Protein AF-A0A8B6H9M0-F1 (afdb_monomer_lite)

Secondary structure (DSSP, 8-state):
--TT----GGGS-GGGEEE-SS-EEE-TT------------PPPPP---PPPPPPPPPP---------------PPPP----------

Radius of gyration: 27.35 Å; chains: 1; bounding box: 50×61×54 Å

Organism: Mytilus galloprovincialis (NCBI:txid29158)

Sequence (88 aa):
ISDQTVLCSRHFKLTDFKWTPVRKTLKPDSVPSIFDWSNQVTPRRELFKHPVPQKRPRPEYEDEAG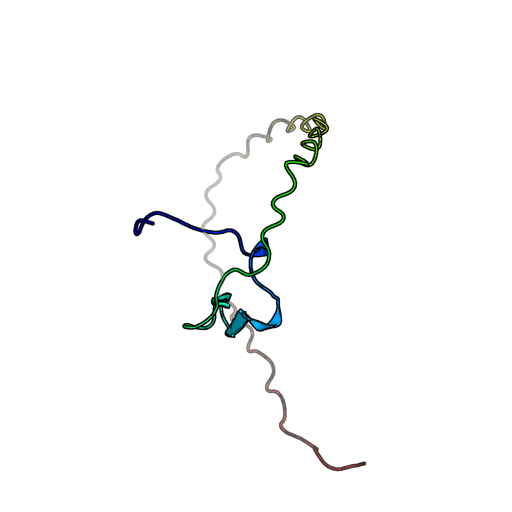DNAADLGCEPIPEIQDGDLSLW

Structure (mmCIF, N/CA/C/O backbone):
data_AF-A0A8B6H9M0-F1
#
_entry.id   AF-A0A8B6H9M0-F1
#
loop_
_atom_site.group_PDB
_atom_site.id
_atom_site.type_symbol
_atom_site.label_atom_id
_atom_site.label_alt_id
_atom_site.label_comp_id
_atom_site.lab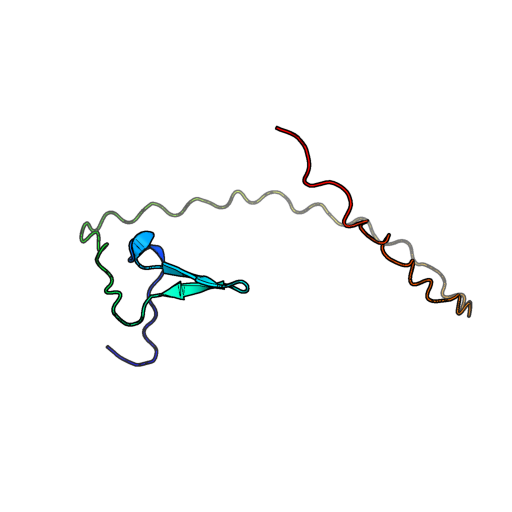el_asym_id
_atom_site.label_entity_id
_atom_site.label_seq_id
_atom_site.pdbx_PDB_ins_code
_atom_site.Cartn_x
_atom_site.Cartn_y
_atom_site.Cartn_z
_atom_site.occupancy
_atom_site.B_iso_or_equiv
_atom_site.auth_seq_id
_atom_site.auth_comp_id
_atom_site.auth_asym_id
_atom_site.auth_atom_id
_atom_site.pdbx_PDB_model_num
ATOM 1 N N . ILE A 1 1 ? -17.472 6.441 -3.055 1.00 74.56 1 ILE A N 1
ATOM 2 C CA . ILE A 1 1 ? -16.208 5.997 -3.691 1.00 74.56 1 ILE A CA 1
ATOM 3 C C . ILE A 1 1 ? -16.414 6.074 -5.194 1.00 74.56 1 ILE A C 1
ATOM 5 O O . ILE A 1 1 ? -17.499 5.722 -5.635 1.00 74.56 1 ILE A O 1
ATOM 9 N N . SER A 1 2 ? -15.449 6.611 -5.937 1.00 88.12 2 SER A N 1
ATOM 10 C CA . SER A 1 2 ? -15.511 6.732 -7.402 1.00 88.12 2 SER A CA 1
ATOM 11 C C . SER A 1 2 ? -14.280 6.089 -8.040 1.00 88.12 2 SER A C 1
ATOM 13 O O . SER A 1 2 ? -13.274 5.882 -7.361 1.00 88.12 2 SER A O 1
ATOM 15 N N . ASP A 1 3 ? -14.323 5.823 -9.344 1.00 91.12 3 ASP A N 1
ATOM 16 C CA . ASP A 1 3 ? -13.246 5.126 -10.077 1.00 91.12 3 ASP A CA 1
ATOM 17 C C . ASP A 1 3 ? -11.927 5.914 -10.145 1.00 91.12 3 ASP A C 1
ATOM 19 O O . ASP A 1 3 ? -10.882 5.388 -10.513 1.00 91.12 3 ASP A O 1
ATOM 23 N N . GLN A 1 4 ? -11.963 7.189 -9.760 1.00 93.25 4 GLN A N 1
ATOM 24 C CA . GLN A 1 4 ? -10.795 8.067 -9.676 1.00 93.25 4 GLN A CA 1
ATOM 25 C C . GLN A 1 4 ? -10.150 8.057 -8.283 1.00 93.25 4 GLN A C 1
ATOM 27 O O . GLN A 1 4 ? -9.101 8.668 -8.079 1.00 93.25 4 GLN A O 1
ATOM 32 N N . THR A 1 5 ? -10.774 7.397 -7.302 1.00 91.94 5 THR A N 1
ATOM 33 C CA . THR A 1 5 ? -10.228 7.325 -5.945 1.00 91.94 5 THR A CA 1
ATOM 34 C C . THR A 1 5 ? -9.081 6.324 -5.887 1.00 91.94 5 THR A C 1
ATOM 36 O O . THR A 1 5 ? -9.242 5.142 -6.172 1.00 91.94 5 THR A O 1
ATOM 39 N N . VAL A 1 6 ? -7.905 6.810 -5.494 1.00 91.50 6 VAL A N 1
ATOM 40 C CA . VAL A 1 6 ? -6.701 5.996 -5.311 1.00 91.50 6 VAL A CA 1
ATOM 41 C C . VAL A 1 6 ? -6.229 6.081 -3.867 1.00 91.50 6 VAL A C 1
ATOM 43 O O . VAL A 1 6 ? -6.285 7.138 -3.239 1.00 91.50 6 VAL A O 1
ATOM 46 N N . LEU A 1 7 ? -5.745 4.960 -3.337 1.00 91.88 7 LEU A N 1
ATOM 47 C CA . LEU A 1 7 ? -5.188 4.874 -1.989 1.00 91.88 7 LEU A CA 1
ATOM 48 C C . LEU A 1 7 ? -3.686 4.619 -2.056 1.00 91.88 7 LEU A C 1
ATOM 50 O O . LEU A 1 7 ? -3.203 3.853 -2.891 1.00 91.88 7 LEU A O 1
ATOM 54 N N . CYS A 1 8 ? -2.934 5.240 -1.148 1.00 90.56 8 CYS A N 1
ATOM 55 C CA . CYS A 1 8 ? -1.509 4.960 -1.042 1.00 90.56 8 CYS A CA 1
ATOM 56 C C . CYS A 1 8 ? -1.261 3.577 -0.413 1.00 90.56 8 CYS A C 1
ATOM 58 O O . CYS A 1 8 ? -2.042 3.088 0.403 1.00 90.56 8 CYS A O 1
ATOM 60 N N . SER A 1 9 ? -0.141 2.944 -0.764 1.00 92.44 9 SER A N 1
ATOM 61 C CA . SER A 1 9 ? 0.181 1.568 -0.349 1.00 92.44 9 SER A CA 1
ATOM 62 C C . SER A 1 9 ? 0.338 1.373 1.165 1.00 92.44 9 SER A C 1
ATOM 64 O O . SER A 1 9 ? 0.285 0.241 1.633 1.00 92.44 9 SER A O 1
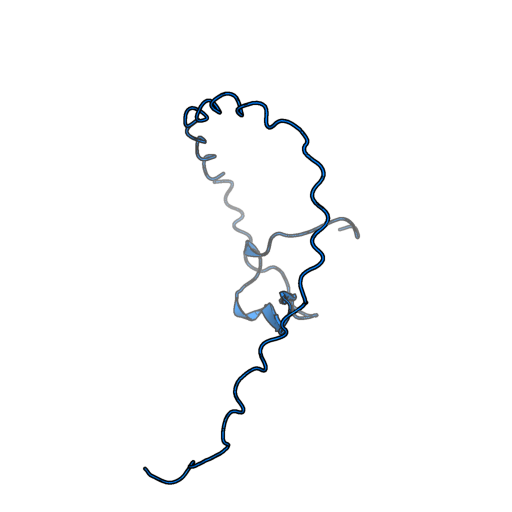ATOM 66 N N . ARG A 1 10 ? 0.494 2.459 1.932 1.00 91.06 10 ARG A N 1
ATOM 67 C CA . ARG A 1 10 ? 0.619 2.442 3.401 1.00 91.06 10 ARG A CA 1
ATOM 68 C C . ARG A 1 10 ? -0.656 1.993 4.117 1.00 91.06 10 ARG A C 1
ATOM 70 O O . ARG A 1 10 ? -0.581 1.598 5.272 1.00 91.06 10 ARG A O 1
ATOM 77 N N . HIS A 1 11 ? -1.802 2.044 3.442 1.00 93.19 11 HIS A N 1
ATOM 78 C CA . HIS A 1 11 ? -3.089 1.654 4.025 1.00 93.19 11 HIS A CA 1
ATOM 79 C C . HIS A 1 11 ? -3.351 0.140 3.995 1.00 93.19 11 HIS A C 1
ATOM 81 O O . HIS A 1 11 ? -4.354 -0.325 4.536 1.00 93.19 11 HIS A O 1
ATOM 87 N N . PHE A 1 12 ? -2.452 -0.633 3.384 1.00 94.44 12 PHE A N 1
ATOM 88 C CA . PHE A 1 12 ? -2.558 -2.082 3.225 1.00 94.44 12 PHE A CA 1
ATOM 89 C C . PHE A 1 12 ? -1.429 -2.782 3.977 1.00 94.44 12 PHE A C 1
ATOM 91 O O . PHE A 1 12 ? -0.320 -2.248 4.093 1.00 94.44 12 PHE A O 1
ATOM 98 N N . LYS A 1 13 ? -1.677 -4.000 4.464 1.00 94.00 13 LYS A N 1
ATOM 99 C CA . LYS A 1 13 ? -0.628 -4.810 5.087 1.00 94.00 13 LYS A CA 1
ATOM 100 C C . LYS A 1 13 ? 0.305 -5.348 4.009 1.00 94.00 13 LYS A C 1
ATOM 102 O O . LYS A 1 13 ? -0.079 -5.544 2.859 1.00 94.00 13 LYS A O 1
ATOM 107 N N . LEU A 1 14 ? 1.542 -5.662 4.389 1.00 92.69 14 LEU A N 1
ATOM 108 C CA . LEU A 1 14 ? 2.508 -6.260 3.461 1.00 92.69 14 LEU A CA 1
ATOM 109 C C . LEU A 1 14 ? 2.017 -7.603 2.891 1.00 92.69 14 LEU A C 1
ATOM 111 O O . LEU A 1 14 ? 2.278 -7.903 1.731 1.00 92.69 14 LEU A O 1
ATOM 115 N N . THR A 1 15 ? 1.242 -8.358 3.673 1.00 94.81 15 THR A N 1
ATOM 116 C CA . THR A 1 15 ? 0.633 -9.647 3.301 1.00 94.81 15 THR A CA 1
ATOM 117 C C . THR A 1 15 ? -0.440 -9.548 2.216 1.00 94.81 15 THR A C 1
ATOM 119 O O . THR A 1 15 ? -0.787 -10.557 1.592 1.00 94.81 15 THR A O 1
ATOM 122 N N . ASP A 1 16 ? -0.979 -8.351 1.996 1.00 95.75 16 ASP A N 1
ATOM 123 C CA . ASP A 1 16 ? -2.049 -8.097 1.029 1.00 95.75 16 ASP A CA 1
ATOM 124 C C . ASP A 1 16 ? -1.494 -7.881 -0.381 1.00 95.75 16 ASP A C 1
ATOM 126 O O . ASP A 1 16 ? -2.221 -7.955 -1.374 1.00 95.75 16 ASP A O 1
ATOM 130 N N . PHE A 1 17 ? -0.183 -7.653 -0.477 1.00 95.81 17 PHE A N 1
ATOM 131 C CA . PHE A 1 17 ? 0.514 -7.522 -1.739 1.00 95.81 17 PHE A CA 1
ATOM 132 C C . PHE A 1 17 ? 1.014 -8.876 -2.239 1.00 95.81 17 PHE A C 1
ATOM 134 O O . PHE A 1 17 ? 1.508 -9.710 -1.482 1.00 95.81 17 PHE A O 1
ATOM 141 N N . LYS A 1 18 ? 0.940 -9.062 -3.554 1.00 94.88 18 LYS A N 1
ATOM 142 C CA . LYS A 1 18 ? 1.627 -10.125 -4.285 1.00 94.88 18 LYS A CA 1
ATOM 143 C C . LYS A 1 18 ? 2.745 -9.519 -5.127 1.00 94.88 18 LYS A C 1
ATOM 145 O O . LYS A 1 18 ? 2.570 -8.468 -5.759 1.00 94.88 18 LYS A O 1
ATOM 150 N N . TRP A 1 19 ? 3.894 -10.182 -5.124 1.00 92.75 19 TRP A N 1
ATOM 151 C CA . TRP A 1 19 ? 5.010 -9.801 -5.974 1.00 92.75 19 TRP A CA 1
ATOM 152 C C . TRP A 1 19 ? 4.823 -10.417 -7.357 1.00 92.75 19 TRP A C 1
ATOM 154 O O . TRP A 1 19 ? 4.535 -11.604 -7.484 1.00 92.75 19 TRP A O 1
ATOM 164 N N . THR A 1 20 ? 4.956 -9.596 -8.390 1.00 89.12 20 THR A N 1
ATOM 165 C CA . THR A 1 20 ? 5.094 -10.060 -9.772 1.00 89.12 20 THR A CA 1
ATOM 166 C C . THR A 1 20 ? 6.468 -9.621 -10.272 1.00 89.12 20 THR A C 1
ATOM 168 O O . THR A 1 20 ? 7.016 -8.673 -9.705 1.00 89.12 20 THR A O 1
ATOM 171 N N . PRO A 1 21 ? 7.023 -10.237 -11.330 1.00 91.69 21 PRO A N 1
ATOM 172 C CA . PRO A 1 21 ? 8.346 -9.869 -11.842 1.00 91.69 21 PRO A CA 1
ATOM 173 C C . PRO A 1 21 ? 8.498 -8.375 -12.168 1.00 91.69 21 PRO A C 1
ATOM 175 O O . PRO A 1 21 ? 9.589 -7.830 -12.081 1.00 91.69 21 PRO A O 1
ATOM 178 N N . VAL A 1 22 ? 7.392 -7.706 -12.511 1.00 92.38 22 VAL A N 1
ATOM 179 C CA . VAL A 1 22 ? 7.387 -6.305 -12.952 1.00 92.38 22 VAL A CA 1
ATOM 180 C C . VAL A 1 22 ? 7.045 -5.337 -11.820 1.00 92.38 22 VAL A C 1
ATOM 182 O O . VAL A 1 22 ? 7.560 -4.223 -11.773 1.00 92.38 22 VAL A O 1
ATOM 185 N N . ARG A 1 23 ? 6.125 -5.710 -10.921 1.00 92.12 23 ARG A N 1
ATOM 186 C CA . ARG A 1 23 ? 5.614 -4.786 -9.897 1.00 92.12 23 ARG A CA 1
ATOM 187 C C . ARG A 1 23 ? 4.965 -5.484 -8.708 1.00 92.12 23 ARG A C 1
ATOM 189 O O . ARG A 1 23 ? 4.463 -6.606 -8.795 1.00 92.12 23 ARG A O 1
ATOM 196 N N . LYS A 1 24 ? 4.862 -4.745 -7.608 1.00 92.69 24 LYS A N 1
ATOM 197 C CA . LYS A 1 24 ? 4.024 -5.108 -6.465 1.00 92.69 24 LYS A CA 1
ATOM 198 C C . LYS A 1 24 ? 2.559 -4.788 -6.778 1.00 92.69 24 LYS A C 1
ATOM 200 O O . LYS A 1 24 ? 2.245 -3.652 -7.122 1.00 92.69 24 LYS A O 1
ATOM 205 N N . THR A 1 25 ? 1.665 -5.766 -6.651 1.00 94.81 25 THR A N 1
ATOM 206 C CA . THR A 1 25 ? 0.219 -5.581 -6.890 1.00 94.81 25 THR A CA 1
ATOM 207 C C . THR A 1 25 ? -0.597 -6.022 -5.685 1.00 94.81 25 THR A C 1
ATOM 209 O O . THR A 1 25 ? -0.128 -6.831 -4.889 1.00 94.81 25 THR A O 1
ATOM 212 N N . LEU A 1 26 ? -1.802 -5.479 -5.536 1.00 95.12 26 LEU A N 1
ATOM 213 C CA . LEU A 1 26 ? -2.748 -5.913 -4.512 1.00 95.12 26 LEU A CA 1
ATOM 214 C C . LEU A 1 26 ? -3.426 -7.229 -4.919 1.00 95.12 26 LEU A C 1
ATOM 216 O O . LEU A 1 26 ? -3.597 -7.522 -6.109 1.00 95.12 26 LEU A O 1
ATOM 220 N N . LYS A 1 27 ? -3.796 -8.037 -3.926 1.00 95.38 27 LYS A N 1
ATOM 221 C CA . LYS A 1 27 ? -4.731 -9.152 -4.116 1.00 95.38 27 LYS A CA 1
ATOM 222 C C . LYS A 1 27 ? -6.129 -8.596 -4.438 1.00 95.38 27 LYS A C 1
ATOM 224 O O . LYS A 1 27 ? -6.452 -7.508 -3.976 1.00 95.38 27 LYS A O 1
ATOM 229 N N . PRO A 1 28 ? -6.961 -9.312 -5.212 1.00 94.12 28 PRO A N 1
ATOM 230 C CA . PRO A 1 28 ? -8.294 -8.824 -5.578 1.00 94.12 28 PRO A CA 1
ATOM 231 C C . PRO A 1 28 ? -9.179 -8.551 -4.353 1.00 94.12 28 PRO A C 1
ATOM 233 O O . PRO A 1 28 ? -9.886 -7.551 -4.329 1.00 94.12 28 PRO A O 1
ATOM 236 N N . ASP A 1 29 ? -9.050 -9.370 -3.307 1.00 94.38 29 ASP A N 1
ATOM 237 C CA . ASP A 1 29 ? -9.869 -9.271 -2.092 1.00 94.38 29 ASP A CA 1
ATOM 238 C C . ASP A 1 29 ? -9.200 -8.449 -0.978 1.00 94.38 29 ASP A C 1
ATOM 240 O O . ASP A 1 29 ? -9.645 -8.455 0.170 1.00 94.38 29 ASP A O 1
ATOM 244 N N . SER A 1 30 ? -8.086 -7.767 -1.273 1.00 95.25 30 SER A N 1
ATOM 245 C CA . SER A 1 30 ? -7.411 -6.960 -0.259 1.00 95.25 30 SER A CA 1
ATOM 246 C C . SER A 1 30 ? -8.228 -5.719 0.073 1.00 95.25 30 SER A C 1
ATOM 248 O O . SER A 1 30 ? -8.538 -4.919 -0.812 1.00 95.25 30 SER A O 1
ATOM 250 N N . VAL A 1 31 ? -8.482 -5.511 1.359 1.00 94.44 31 VAL A N 1
ATOM 251 C CA . VAL A 1 31 ? -9.145 -4.311 1.868 1.00 94.44 31 VAL A CA 1
ATOM 252 C C . VAL A 1 31 ? -8.155 -3.457 2.666 1.00 94.44 31 VAL A C 1
ATOM 254 O O . VAL A 1 31 ? -7.307 -4.001 3.376 1.00 94.44 31 VAL A O 1
ATOM 257 N N . PRO A 1 32 ? -8.227 -2.121 2.571 1.00 92.81 32 PRO A N 1
ATOM 258 C CA . PRO A 1 32 ? -7.349 -1.243 3.333 1.00 92.81 32 PRO A CA 1
ATOM 259 C C . PRO A 1 32 ? -7.727 -1.294 4.820 1.00 92.81 32 PRO A C 1
ATOM 261 O O . PRO A 1 32 ? -8.784 -0.815 5.222 1.00 92.81 32 PRO A O 1
ATOM 264 N N . SER A 1 33 ? -6.869 -1.898 5.645 1.00 92.12 33 SER A N 1
ATOM 265 C CA . SER A 1 33 ? -7.119 -2.072 7.084 1.00 92.12 33 SER A CA 1
ATOM 266 C C . SER A 1 33 ? -6.350 -1.090 7.968 1.00 92.12 33 SER A C 1
ATOM 268 O O . SER A 1 33 ? -6.634 -0.987 9.157 1.00 92.12 33 SER A O 1
ATOM 270 N N . ILE A 1 34 ? -5.326 -0.421 7.427 1.00 88.81 34 ILE A N 1
ATOM 271 C CA . ILE A 1 34 ? -4.458 0.488 8.183 1.00 88.81 34 ILE A CA 1
ATOM 272 C C . ILE A 1 34 ? -4.948 1.920 7.949 1.00 88.81 34 ILE A C 1
ATOM 274 O O . ILE A 1 34 ? -4.455 2.645 7.079 1.00 88.81 34 ILE A O 1
ATOM 278 N N . PHE A 1 35 ? -5.951 2.311 8.731 1.00 82.06 35 PHE A N 1
ATOM 279 C CA . PHE A 1 35 ? -6.384 3.698 8.858 1.00 82.06 35 PHE A CA 1
ATOM 280 C C . PHE A 1 35 ? -6.112 4.163 10.275 1.00 82.06 35 PHE A C 1
ATOM 282 O O . PHE A 1 35 ? -6.802 3.778 11.217 1.00 82.06 35 PHE A O 1
ATOM 289 N N . ASP A 1 36 ? -5.078 4.983 10.412 1.00 74.81 36 ASP A N 1
ATOM 290 C CA . ASP A 1 36 ? -4.862 5.719 11.641 1.00 74.81 36 ASP A CA 1
ATOM 291 C C . ASP A 1 36 ? -5.803 6.927 11.609 1.00 74.81 36 ASP A C 1
ATOM 293 O O . ASP A 1 36 ? -5.581 7.891 10.878 1.00 74.81 36 ASP A O 1
ATOM 297 N N . TRP A 1 37 ? -6.924 6.823 12.323 1.00 75.75 37 TRP A N 1
ATOM 298 C CA . TRP A 1 37 ? -7.911 7.904 12.443 1.00 75.75 37 TRP A CA 1
ATOM 299 C C . TRP A 1 37 ? -7.416 9.044 13.339 1.00 75.75 37 TRP A C 1
ATOM 301 O O . TRP A 1 37 ? -8.128 10.029 13.544 1.00 75.75 37 TRP A O 1
ATOM 311 N N . SER A 1 38 ? -6.210 8.924 13.902 1.00 73.00 38 SER A N 1
ATOM 312 C CA . SER A 1 38 ? -5.599 10.012 14.642 1.00 73.00 38 SER A CA 1
ATOM 313 C C . SER A 1 38 ? -5.245 11.155 13.681 1.00 73.00 38 SER A C 1
ATOM 315 O O . SER A 1 38 ? -4.507 10.993 12.714 1.00 73.00 38 SER A O 1
ATOM 317 N N . ASN A 1 39 ? -5.763 12.357 13.953 1.00 64.69 39 ASN A N 1
ATOM 318 C CA . ASN A 1 39 ? -5.468 13.592 13.203 1.00 64.69 39 ASN A CA 1
ATOM 319 C C . ASN A 1 39 ? -4.019 14.097 13.411 1.00 64.69 39 ASN A C 1
ATOM 321 O O . ASN A 1 39 ? -3.739 15.292 13.305 1.00 64.69 39 ASN A O 1
ATOM 325 N N . GLN A 1 40 ? -3.082 13.207 13.738 1.00 69.75 40 GLN A N 1
ATOM 326 C CA . GLN A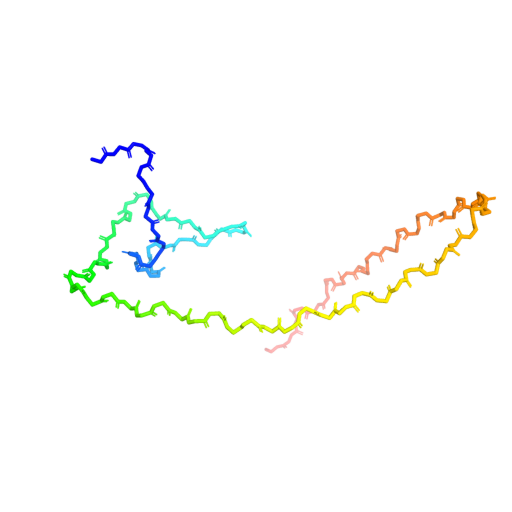 1 40 ? -1.674 13.515 13.952 1.00 69.75 40 GLN A CA 1
ATOM 327 C C . GLN A 1 40 ? -1.007 13.671 12.580 1.00 69.75 40 GLN A C 1
ATOM 329 O O . GLN A 1 40 ? -0.388 12.753 12.040 1.00 69.75 40 GLN A O 1
ATOM 334 N N . VAL A 1 41 ? -1.180 14.843 11.968 1.00 69.62 41 VAL A N 1
ATOM 335 C CA . VAL A 1 41 ? -0.508 15.189 10.713 1.00 69.62 41 VAL A CA 1
ATOM 336 C C . VAL A 1 41 ? 0.996 15.171 10.968 1.00 69.62 41 VAL A C 1
ATOM 338 O O . VAL A 1 41 ? 1.517 15.997 11.716 1.00 69.62 41 VAL A O 1
ATOM 341 N N . THR A 1 42 ? 1.714 14.230 10.349 1.00 71.00 42 THR A N 1
ATOM 342 C CA . THR A 1 42 ? 3.177 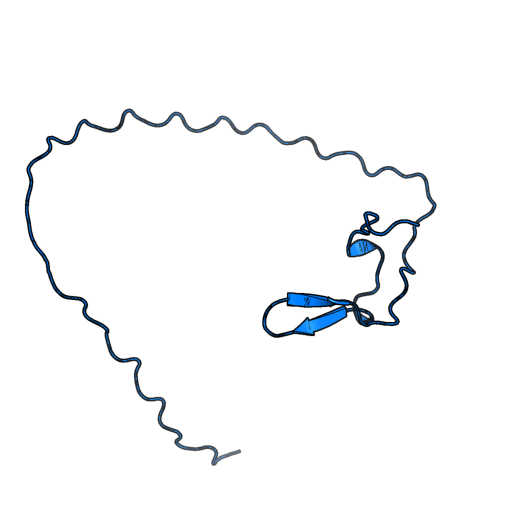14.209 10.435 1.00 71.00 42 THR A CA 1
ATOM 343 C C . THR A 1 42 ? 3.722 15.527 9.880 1.00 71.00 42 THR A C 1
ATOM 345 O O . THR A 1 42 ? 3.367 15.876 8.747 1.00 71.00 42 THR A O 1
ATOM 348 N N . PRO A 1 43 ? 4.580 16.254 10.618 1.00 78.38 43 PRO A N 1
ATOM 349 C CA . PRO A 1 43 ? 5.110 17.523 10.149 1.00 78.38 43 PRO A CA 1
ATOM 350 C C . PRO A 1 43 ? 5.860 17.315 8.832 1.00 78.38 43 PRO A C 1
ATOM 352 O O . PRO A 1 43 ? 6.662 16.386 8.682 1.00 78.38 43 PRO A O 1
ATOM 355 N N . ARG A 1 44 ? 5.573 18.173 7.849 1.00 80.69 44 ARG A N 1
ATOM 356 C CA . ARG A 1 44 ? 6.262 18.149 6.559 1.00 80.69 44 ARG A CA 1
ATOM 357 C C . ARG A 1 44 ? 7.739 18.435 6.810 1.00 80.69 44 ARG A C 1
ATOM 359 O O . ARG A 1 44 ? 8.075 19.503 7.309 1.00 80.69 44 ARG A O 1
ATOM 366 N N . ARG A 1 45 ? 8.617 17.493 6.453 1.00 80.88 45 ARG A N 1
ATOM 367 C CA . ARG A 1 45 ? 10.066 17.725 6.499 1.00 80.88 45 ARG A CA 1
ATOM 368 C C . ARG A 1 45 ? 10.402 18.931 5.630 1.00 80.88 45 ARG A C 1
ATOM 370 O O . ARG A 1 45 ? 10.010 18.976 4.461 1.00 80.88 45 ARG A O 1
ATOM 377 N N . GLU A 1 46 ? 11.120 19.891 6.198 1.00 80.81 46 GLU A N 1
ATOM 378 C CA . GLU A 1 46 ? 11.672 20.986 5.417 1.00 80.81 46 GLU A CA 1
ATOM 379 C C . GLU A 1 46 ? 12.717 20.429 4.451 1.00 80.81 46 GLU A C 1
ATOM 381 O O . GLU A 1 46 ? 13.624 19.688 4.834 1.00 80.81 46 GLU A O 1
ATOM 386 N N . LEU A 1 47 ? 12.555 20.745 3.167 1.00 80.75 47 LEU A N 1
ATOM 387 C CA . LEU A 1 47 ? 13.572 20.445 2.173 1.00 80.75 47 LEU A CA 1
ATOM 388 C C . LEU A 1 47 ? 14.687 21.467 2.368 1.00 80.75 47 LEU A C 1
ATOM 390 O O . LEU A 1 47 ? 14.518 22.641 2.029 1.00 80.75 47 LEU A O 1
ATOM 394 N N . PHE A 1 48 ? 15.818 21.025 2.914 1.00 78.69 48 PHE A N 1
ATOM 395 C CA . PHE A 1 48 ? 17.033 21.828 2.926 1.00 78.69 48 PHE A CA 1
ATOM 396 C C . PHE A 1 48 ? 17.386 22.171 1.476 1.00 78.69 48 PHE A C 1
ATOM 398 O O . PHE A 1 48 ? 17.688 21.295 0.663 1.00 78.69 48 PHE A O 1
ATOM 405 N N . LYS A 1 49 ? 17.286 23.457 1.129 1.00 78.62 49 LYS A N 1
ATOM 406 C CA . LYS A 1 49 ? 17.689 23.968 -0.181 1.00 78.62 49 LYS A CA 1
ATOM 407 C C . LYS A 1 49 ? 19.211 23.926 -0.232 1.00 78.62 49 LYS A C 1
ATOM 409 O O . LYS A 1 49 ? 19.872 24.881 0.164 1.00 78.62 49 LYS A O 1
ATOM 414 N N . HIS A 1 50 ? 19.775 22.808 -0.674 1.00 77.38 50 HIS A N 1
ATOM 415 C CA . HIS A 1 50 ? 21.188 22.791 -1.020 1.00 77.38 50 HIS A CA 1
ATOM 416 C C . HIS A 1 50 ? 21.412 23.781 -2.174 1.00 77.38 50 HIS A C 1
ATOM 418 O O . HIS A 1 50 ? 20.625 23.778 -3.128 1.00 77.38 50 HIS A O 1
ATOM 424 N N . PRO A 1 51 ? 22.440 24.645 -2.102 1.00 75.56 51 PRO A N 1
ATOM 425 C CA . PRO A 1 51 ? 22.812 25.494 -3.220 1.00 75.56 51 PRO A CA 1
ATOM 426 C C . PRO A 1 51 ? 23.055 24.619 -4.449 1.00 75.56 51 PRO A C 1
ATOM 428 O O . PRO A 1 51 ? 23.857 23.686 -4.406 1.00 75.56 51 PRO A O 1
ATOM 431 N N . VAL A 1 52 ? 22.331 24.893 -5.534 1.00 75.12 52 VAL A N 1
ATOM 432 C CA . VAL A 1 52 ? 22.552 24.218 -6.814 1.00 75.12 52 VAL A CA 1
ATOM 433 C C . VAL A 1 52 ? 23.985 24.535 -7.256 1.00 75.12 52 VAL A C 1
ATOM 435 O O . VAL A 1 52 ? 24.336 25.718 -7.310 1.00 75.12 52 VAL A O 1
ATOM 438 N N . PRO A 1 53 ? 24.824 23.533 -7.576 1.00 76.19 53 PRO A N 1
ATOM 439 C CA . PRO A 1 53 ? 26.147 23.788 -8.125 1.00 76.19 53 PRO A CA 1
ATOM 440 C C . PRO A 1 53 ? 25.996 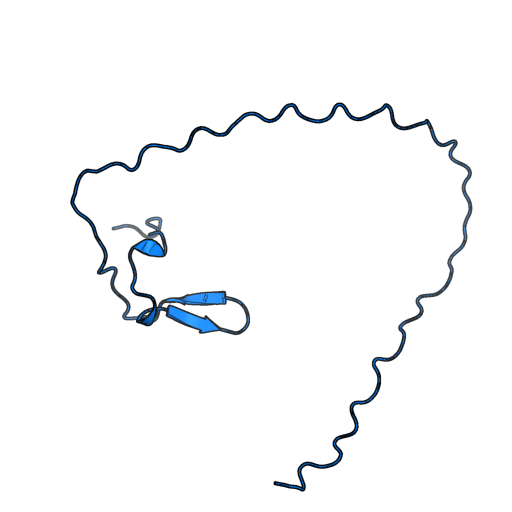24.601 -9.413 1.00 76.19 53 PRO A C 1
ATOM 442 O O . PRO A 1 53 ? 25.308 24.172 -10.342 1.00 76.19 53 PRO A O 1
ATOM 445 N N . GLN A 1 54 ? 26.610 25.785 -9.470 1.00 75.06 54 GLN A N 1
ATOM 446 C CA . GLN A 1 54 ? 26.635 26.576 -10.695 1.00 75.06 54 GLN A CA 1
ATOM 447 C C . GLN A 1 54 ? 27.350 25.756 -11.773 1.00 75.06 54 GLN A C 1
ATOM 449 O O . GLN A 1 54 ? 28.526 25.412 -11.630 1.00 75.06 54 GLN A O 1
ATOM 454 N N . LYS A 1 55 ? 26.622 25.399 -12.839 1.00 69.56 55 LYS A N 1
ATOM 455 C CA . LYS A 1 55 ? 27.221 24.775 -14.019 1.00 69.56 55 LYS A CA 1
ATOM 456 C C . LYS A 1 55 ? 28.297 25.724 -14.540 1.00 69.56 55 LYS A C 1
ATOM 458 O O . LYS A 1 55 ? 28.002 26.876 -14.848 1.00 69.56 55 LYS A O 1
ATOM 463 N N . ARG A 1 56 ? 29.537 25.238 -14.632 1.00 72.44 56 ARG A N 1
ATOM 464 C CA . ARG A 1 56 ? 30.581 25.937 -15.388 1.00 72.44 56 ARG A CA 1
ATOM 465 C C . ARG A 1 56 ? 30.093 26.080 -16.839 1.00 72.44 56 ARG A C 1
ATOM 467 O O . ARG A 1 56 ? 29.445 25.145 -17.323 1.00 72.44 56 ARG A O 1
ATOM 474 N N . PRO A 1 57 ? 30.369 27.204 -17.520 1.00 66.88 57 PRO A N 1
ATOM 475 C CA . PRO A 1 57 ? 30.086 27.336 -18.943 1.00 66.88 57 PRO A CA 1
ATOM 476 C C . PRO A 1 57 ? 30.685 26.144 -19.691 1.00 66.88 57 PRO A C 1
ATOM 478 O O . PRO A 1 57 ? 31.844 25.788 -19.469 1.00 66.88 57 PRO A O 1
ATOM 481 N N . ARG A 1 58 ? 29.869 25.482 -20.516 1.00 61.53 58 ARG A N 1
ATOM 482 C CA . ARG A 1 58 ? 30.337 24.418 -21.406 1.00 61.53 58 ARG A CA 1
ATOM 483 C C . ARG A 1 58 ? 31.305 25.082 -22.397 1.00 61.53 58 ARG A C 1
ATOM 485 O O . ARG A 1 58 ? 30.873 26.046 -23.025 1.00 61.53 58 ARG A O 1
ATOM 492 N N . PRO A 1 59 ? 32.574 24.647 -22.513 1.00 66.06 59 PRO A N 1
ATOM 493 C CA . PRO A 1 59 ? 33.425 25.134 -23.587 1.00 66.06 59 PRO A CA 1
ATOM 494 C C . PRO A 1 59 ? 32.748 24.806 -24.921 1.00 66.06 59 PRO A C 1
ATOM 496 O O . PRO A 1 59 ? 32.233 23.699 -25.105 1.00 66.06 59 PRO A O 1
ATOM 499 N N . GLU A 1 60 ? 32.677 25.818 -25.779 1.00 67.19 60 GLU A N 1
ATOM 500 C CA . GLU A 1 60 ? 32.214 25.732 -27.161 1.00 67.19 60 GLU A CA 1
ATOM 501 C C . GLU A 1 60 ? 33.073 24.667 -27.854 1.00 67.19 60 GLU A C 1
ATOM 503 O O . GLU A 1 60 ? 34.294 24.804 -27.916 1.00 67.19 60 GLU A O 1
ATOM 508 N N . TYR A 1 61 ? 32.467 23.546 -28.248 1.00 65.31 61 TYR A N 1
ATOM 509 C CA . TYR A 1 61 ? 33.147 22.571 -29.091 1.00 65.31 61 TYR A CA 1
ATOM 510 C C . TYR A 1 61 ? 32.880 22.993 -30.534 1.00 65.31 61 TYR A C 1
ATOM 512 O O . TYR A 1 61 ? 31.725 23.195 -30.907 1.00 65.31 61 TYR A O 1
ATOM 520 N N . GLU A 1 62 ? 33.942 23.191 -31.309 1.00 67.94 62 GLU A N 1
ATOM 521 C CA . GLU A 1 62 ? 33.838 23.406 -32.749 1.00 67.94 62 GLU A CA 1
ATOM 522 C C . GLU A 1 62 ? 33.287 22.118 -33.387 1.00 67.94 62 GLU A C 1
ATOM 524 O O . GLU A 1 62 ? 33.763 21.016 -33.101 1.00 67.94 62 GLU A O 1
ATOM 529 N N . ASP A 1 63 ? 32.221 22.261 -34.180 1.00 59.53 63 ASP A N 1
ATOM 530 C CA . ASP A 1 63 ? 31.628 21.199 -34.994 1.00 59.53 63 ASP A CA 1
ATOM 531 C C . ASP A 1 63 ? 32.608 20.830 -36.116 1.00 59.53 63 ASP A C 1
ATOM 533 O O . ASP A 1 63 ? 32.590 21.426 -37.189 1.00 59.53 63 ASP A O 1
ATOM 537 N N . GLU A 1 64 ? 33.449 19.826 -35.885 1.00 64.81 64 GLU A N 1
ATOM 538 C CA . GLU A 1 64 ? 34.119 19.117 -36.973 1.00 64.81 64 GLU A CA 1
ATOM 539 C C . GLU A 1 64 ? 33.429 17.764 -37.160 1.00 64.81 64 GLU A C 1
ATOM 541 O O . GLU A 1 64 ? 33.526 16.847 -36.338 1.00 64.81 64 GLU A O 1
ATOM 546 N N . ALA A 1 65 ? 32.663 17.685 -38.248 1.00 56.62 65 ALA A N 1
ATOM 547 C CA . ALA A 1 65 ? 31.987 16.491 -38.720 1.00 56.62 65 ALA A CA 1
ATOM 548 C C . ALA A 1 65 ? 33.016 15.386 -39.006 1.00 56.62 65 ALA A C 1
ATOM 550 O O . ALA A 1 65 ? 33.800 15.471 -39.949 1.00 56.62 65 ALA A O 1
ATOM 551 N N . GLY A 1 66 ? 33.002 14.337 -38.185 1.00 52.03 66 GLY A N 1
ATOM 552 C CA . GLY A 1 66 ? 33.812 13.140 -38.377 1.00 52.03 66 GLY A CA 1
ATOM 553 C C . GLY A 1 66 ? 32.935 11.897 -38.399 1.00 52.03 66 GLY A C 1
ATOM 554 O O . GLY A 1 66 ? 32.668 11.307 -37.353 1.00 52.03 66 GLY A O 1
ATOM 555 N N . ASP A 1 67 ? 32.509 11.497 -39.594 1.00 56.94 67 ASP A N 1
ATOM 556 C CA . ASP A 1 67 ? 31.904 10.197 -39.867 1.00 56.94 67 ASP A CA 1
ATOM 557 C C . ASP A 1 67 ? 32.866 9.074 -39.455 1.00 56.94 67 ASP A C 1
ATOM 559 O O . ASP A 1 67 ? 33.878 8.847 -40.111 1.00 56.94 67 ASP A O 1
ATOM 563 N N . ASN A 1 68 ? 32.554 8.340 -38.386 1.00 60.53 68 ASN A N 1
ATOM 564 C CA . ASN A 1 68 ? 33.112 7.009 -38.154 1.00 60.53 68 ASN A CA 1
ATOM 565 C C . ASN A 1 68 ? 32.027 6.103 -37.572 1.00 60.53 68 ASN A C 1
ATOM 567 O O . ASN A 1 68 ? 31.836 5.994 -36.361 1.00 60.53 68 ASN A O 1
ATOM 571 N N . ALA A 1 69 ? 31.307 5.446 -38.480 1.00 56.22 69 ALA A N 1
ATOM 572 C CA . ALA A 1 69 ? 30.553 4.245 -38.179 1.00 56.22 69 ALA A CA 1
ATOM 573 C C . ALA A 1 69 ? 31.544 3.138 -37.784 1.00 56.22 69 ALA A C 1
ATOM 575 O O . ALA A 1 69 ? 32.160 2.515 -38.645 1.00 56.22 69 ALA A O 1
ATOM 576 N N . ALA A 1 70 ? 31.708 2.908 -36.483 1.00 53.66 70 ALA A N 1
ATOM 577 C CA . ALA A 1 70 ? 32.412 1.747 -35.958 1.00 53.66 70 ALA A CA 1
ATOM 578 C C . ALA A 1 70 ? 31.437 0.905 -35.127 1.00 53.66 70 ALA A C 1
ATOM 580 O O . ALA A 1 70 ? 31.146 1.201 -33.973 1.00 53.66 70 ALA A O 1
ATOM 581 N N . ASP A 1 71 ? 30.890 -0.088 -35.824 1.00 52.44 71 ASP A N 1
ATOM 582 C CA . ASP A 1 71 ? 30.770 -1.482 -35.400 1.00 52.44 71 ASP A CA 1
ATOM 583 C C . ASP A 1 71 ? 30.136 -1.775 -34.027 1.00 52.44 71 ASP A C 1
ATOM 585 O O . ASP A 1 71 ? 30.736 -1.645 -32.959 1.00 52.44 71 ASP A O 1
ATOM 589 N N . LEU A 1 72 ? 28.885 -2.240 -34.087 1.00 57.31 72 LEU A N 1
ATOM 590 C CA . LEU A 1 72 ? 28.148 -2.827 -32.975 1.00 57.31 72 LEU A CA 1
ATOM 591 C C . LEU A 1 72 ? 28.778 -4.174 -32.590 1.00 57.31 72 LEU A C 1
ATOM 593 O O . LEU A 1 72 ? 28.314 -5.234 -33.006 1.00 57.31 72 LEU A O 1
ATOM 597 N N . GLY A 1 73 ? 29.796 -4.135 -31.736 1.00 49.62 73 GLY A N 1
ATOM 598 C CA . GLY A 1 73 ? 30.263 -5.310 -31.008 1.00 49.62 73 GLY A CA 1
ATOM 599 C C . GLY A 1 73 ? 29.232 -5.740 -29.961 1.00 49.62 73 GLY A C 1
ATOM 600 O O . GLY A 1 73 ? 29.273 -5.291 -28.817 1.00 49.62 73 GLY A O 1
ATOM 601 N N . CYS A 1 74 ? 28.290 -6.607 -30.341 1.00 52.88 74 CYS A N 1
ATOM 602 C CA . CYS A 1 74 ? 27.611 -7.476 -29.380 1.00 52.88 74 CYS A CA 1
ATOM 603 C C . CYS A 1 74 ? 28.627 -8.510 -28.888 1.00 52.88 74 CYS A C 1
ATOM 605 O O . CYS A 1 74 ? 28.846 -9.525 -29.543 1.00 52.88 74 CYS A O 1
ATOM 607 N N . GLU A 1 75 ? 29.253 -8.248 -27.745 1.00 59.84 75 GLU A N 1
ATOM 608 C CA . GLU A 1 75 ? 30.009 -9.271 -27.022 1.00 59.84 75 GLU A CA 1
ATOM 609 C C . GLU A 1 75 ? 29.040 -10.407 -26.627 1.00 59.84 75 GLU A C 1
ATOM 611 O O . GLU A 1 75 ? 28.017 -10.139 -25.981 1.00 59.84 75 GLU A O 1
ATOM 616 N N . PRO A 1 76 ? 29.294 -11.668 -27.022 1.00 62.12 76 PRO A N 1
ATOM 617 C CA . PRO A 1 76 ? 28.460 -12.785 -26.607 1.00 62.12 76 PRO A CA 1
ATOM 618 C C . PRO A 1 76 ? 28.585 -13.000 -25.094 1.00 62.12 76 PRO A C 1
ATOM 620 O O . PRO A 1 76 ? 29.679 -13.088 -24.541 1.00 62.12 76 PRO A O 1
ATOM 623 N N . ILE A 1 77 ? 27.435 -13.094 -24.423 1.00 65.12 77 ILE A N 1
ATOM 624 C CA . ILE A 1 77 ? 27.342 -13.471 -23.009 1.00 65.12 77 ILE A CA 1
ATOM 625 C C . ILE A 1 77 ? 27.974 -14.866 -22.854 1.00 65.12 77 ILE A C 1
ATOM 627 O O . ILE A 1 77 ? 27.618 -15.757 -23.629 1.00 65.12 77 ILE A O 1
ATOM 631 N N . PRO A 1 78 ? 28.885 -15.086 -21.887 1.00 54.78 78 PRO A N 1
ATOM 632 C CA . PRO A 1 78 ? 29.492 -16.393 -21.690 1.00 54.78 78 PRO A CA 1
ATOM 633 C C . PRO A 1 78 ? 28.425 -17.442 -21.363 1.00 54.78 78 PRO A C 1
ATOM 635 O O . PRO A 1 78 ? 27.570 -17.247 -20.497 1.00 54.78 78 PRO A O 1
ATOM 638 N N . GLU A 1 79 ? 28.503 -18.555 -22.086 1.00 64.75 79 GLU A N 1
ATOM 639 C CA . GLU A 1 79 ? 27.713 -19.766 -21.897 1.00 64.75 79 GLU A CA 1
ATOM 640 C C . GLU A 1 79 ? 27.936 -20.297 -20.472 1.00 64.75 79 GLU A C 1
ATOM 642 O O . GLU A 1 79 ? 29.042 -20.701 -20.105 1.00 64.75 79 GLU A O 1
ATOM 647 N N . ILE A 1 80 ? 26.895 -20.240 -19.636 1.00 66.94 80 ILE A N 1
ATOM 648 C CA . ILE A 1 80 ? 26.913 -20.869 -18.314 1.00 66.94 80 ILE A CA 1
ATOM 649 C C . ILE A 1 80 ? 26.886 -22.373 -18.565 1.00 66.94 80 ILE A C 1
ATOM 651 O O . ILE A 1 80 ? 25.893 -22.906 -19.052 1.00 66.94 80 ILE A O 1
ATOM 655 N N . GLN A 1 81 ? 27.993 -23.047 -18.261 1.00 50.94 81 GLN A N 1
ATOM 656 C CA . GLN A 1 81 ? 28.048 -24.501 -18.274 1.00 50.94 81 GLN A CA 1
ATOM 657 C C . GLN A 1 81 ? 27.120 -25.020 -17.174 1.00 50.94 81 GLN A C 1
ATOM 659 O O . GLN A 1 81 ? 27.385 -24.825 -15.987 1.00 50.94 81 GLN A O 1
ATOM 664 N N . ASP A 1 82 ? 26.036 -25.685 -17.573 1.00 61.94 82 ASP A N 1
ATOM 665 C CA . ASP A 1 82 ? 25.264 -26.569 -16.705 1.00 61.94 82 ASP A CA 1
ATOM 666 C C . ASP A 1 82 ? 26.159 -27.757 -16.328 1.00 61.94 82 ASP A C 1
ATOM 668 O O . ASP A 1 82 ? 26.171 -28.805 -16.974 1.00 61.94 82 ASP A O 1
ATOM 672 N N . GLY A 1 83 ? 26.991 -27.551 -15.314 1.00 60.16 83 GLY A N 1
ATOM 673 C CA . GLY A 1 83 ? 27.991 -28.505 -14.875 1.00 60.16 83 GLY A CA 1
ATOM 674 C C . GLY A 1 83 ? 28.078 -28.530 -13.361 1.00 60.16 83 GLY A C 1
ATOM 675 O O . GLY A 1 83 ? 28.665 -27.639 -12.760 1.00 60.16 83 GLY A O 1
ATOM 676 N N . ASP A 1 84 ? 27.548 -29.613 -12.797 1.00 52.00 84 ASP A N 1
ATOM 677 C CA . ASP A 1 84 ? 27.873 -30.145 -11.473 1.00 52.00 84 ASP A CA 1
ATOM 678 C C . ASP A 1 84 ? 27.018 -29.684 -10.273 1.00 52.00 84 ASP A C 1
ATOM 680 O O . ASP A 1 84 ? 27.493 -29.131 -9.283 1.00 52.00 84 ASP A O 1
ATOM 684 N N . LEU A 1 85 ? 25.724 -30.031 -10.310 1.00 58.88 85 LEU A N 1
ATOM 685 C CA . LEU A 1 85 ? 24.984 -30.373 -9.088 1.00 58.88 85 LEU A CA 1
ATOM 686 C C . LEU A 1 85 ? 25.286 -31.826 -8.691 1.00 58.88 85 LEU A C 1
ATOM 688 O O . LEU A 1 85 ? 24.402 -32.684 -8.669 1.00 58.88 85 LEU A O 1
ATOM 692 N N . SER A 1 86 ? 26.541 -32.115 -8.367 1.00 55.38 86 SER A N 1
ATOM 693 C CA . SER A 1 86 ? 26.885 -33.269 -7.553 1.00 55.38 86 SER A CA 1
ATOM 694 C C . SER A 1 86 ? 28.040 -32.936 -6.624 1.00 55.38 86 SER A C 1
ATOM 696 O O . SER A 1 86 ? 29.186 -33.129 -6.988 1.00 55.38 86 SER A O 1
ATOM 698 N N . LEU A 1 87 ? 27.732 -32.462 -5.409 1.00 52.16 87 LEU A N 1
ATOM 699 C CA . LEU A 1 87 ? 28.246 -33.027 -4.150 1.00 52.16 87 LEU A CA 1
ATOM 700 C C . LEU A 1 87 ? 27.909 -32.135 -2.930 1.00 52.16 87 LEU A C 1
ATOM 702 O O . LEU A 1 87 ? 28.370 -31.000 -2.850 1.00 52.16 87 LEU A O 1
ATOM 706 N N . TRP A 1 88 ? 27.229 -32.770 -1.962 1.00 49.38 88 TRP A N 1
ATOM 707 C CA . TRP A 1 88 ? 26.995 -32.419 -0.543 1.00 49.38 88 TRP A CA 1
ATOM 708 C C . TRP A 1 88 ? 25.904 -31.399 -0.198 1.00 49.38 88 TRP A C 1
ATOM 710 O O . TRP A 1 88 ? 26.083 -30.183 -0.417 1.00 49.38 88 TRP A O 1
#

InterPro domains:
  IPR006612 THAP-type zinc finger [PF05485] (5-35)
  IPR006612 THAP-type zinc finger [PS50950] (1-35)

Foldseek 3Di:
DDPPDDDDPQQFDPVQWDDDPVDIDGDPPTDRNDDPPPPPPDDDDDDDPDPDPPDDPDPDDDDDDDDDDDDDPPDDDDDDPPDDPDDD

pLDDT: mean 75.94, std 15.26, range [49.38, 95.81]